Protein AF-A0A2H0Q427-F1 (afdb_monomer)

Sequence (134 aa):
MGFFSFLKGFSFFAPSYQAYLKLGYKARIYNGDFIFTREYEQCIVHIHQSVEPHNKKFSNLIDFEIDDACVIFEFNSDLQDHRKLIDTIREKFDFSYERDNFLFSMNKNMDFNDPLLESTICALHIDILNSSLK

pLDDT: mean 79.16, std 14.87, range [38.44, 94.12]

Mean predicted aligned error: 7.86 Å

Nearest PDB structures (foldseek):
  1k3s-assembly1_A  TM=2.568E-01  e=4.344E-01  Salmonella enterica
  3rpx-assembly1_A  TM=2.791E-01  e=1.687E+00  Homo sapiens
  5w25-assembly3_B  TM=3.767E-01  e=6.946E+00  Mycobacterium tuberculosis H37Rv
  1p32-assembly1_A  TM=2.637E-01  e=5.820E+00  Homo sapiens

Radius of gyration: 14.8 Å; Cα contacts (8 Å, |Δi|>4): 187; chains: 1; bounding box: 48×31×32 Å

Secondary structure (DSSP, 8-state):
--HHHHHHHHHHH-TTHHHHHHHTPEEEEETTEEEEEEE-SSEEEEEES---TT-TTTTTT--S---S-EEEEEESS-GGGGHHHHHHHHTT-SEEEEETTEEEEE-TT--TT-HHHHHHHHHHHHHHHHHHT-

Foldseek 3Di:
DPPVVVVVVVCVVAVCVVLLVVLPWDWDDDPNWTWTWDDDPFWIKIKIQDDPCPPPVCVVVDPDDDPGIKIKIQTPDFVVVVVVLLVVLPVLAPDWDDDGRMIIGHHDVDGSRDVSVSVSVVVSSVVRVVVVVD

Solvent-accessible surface area (backbone atoms only — not comparable to full-atom values): 7816 Å² total; per-residue (Å²): 145,63,70,73,64,58,57,62,57,50,57,74,79,25,76,49,51,61,58,46,45,71,77,59,35,47,80,46,75,56,98,87,30,47,35,36,39,36,80,53,96,63,33,34,43,34,41,26,44,41,80,63,78,76,41,84,86,48,41,90,69,57,90,68,91,72,90,44,25,42,38,36,38,41,42,76,54,63,53,77,84,41,44,73,59,52,53,60,51,48,78,74,34,80,41,71,47,79,49,87,41,32,37,42,34,32,48,90,88,32,46,71,69,36,67,64,53,54,54,50,52,57,53,46,52,52,52,54,58,59,62,74,78,112

Structure (mmCIF, N/CA/C/O backbone):
data_AF-A0A2H0Q427-F1
#
_entry.id   AF-A0A2H0Q427-F1
#
loop_
_atom_site.group_PDB
_atom_site.id
_atom_site.type_symbol
_atom_site.label_atom_id
_atom_site.label_alt_id
_atom_site.label_comp_id
_atom_site.label_asym_id
_atom_site.label_entity_id
_atom_site.label_seq_id
_atom_site.pdbx_PDB_ins_code
_atom_site.Cartn_x
_atom_site.Cartn_y
_atom_site.Cartn_z
_atom_site.occupancy
_atom_site.B_iso_or_equiv
_atom_site.auth_seq_id
_atom_site.auth_comp_id
_atom_site.auth_asym_id
_atom_site.auth_atom_id
_atom_site.pdbx_PDB_model_num
ATOM 1 N N . MET A 1 1 ? 32.323 -8.968 4.191 1.00 38.44 1 MET A N 1
ATOM 2 C CA . MET A 1 1 ? 32.240 -7.918 3.148 1.00 38.44 1 MET A CA 1
ATOM 3 C C . MET A 1 1 ? 31.070 -8.195 2.185 1.00 38.44 1 MET A C 1
ATOM 5 O O . MET A 1 1 ? 31.314 -8.465 1.022 1.00 38.44 1 MET A O 1
ATOM 9 N N . GLY A 1 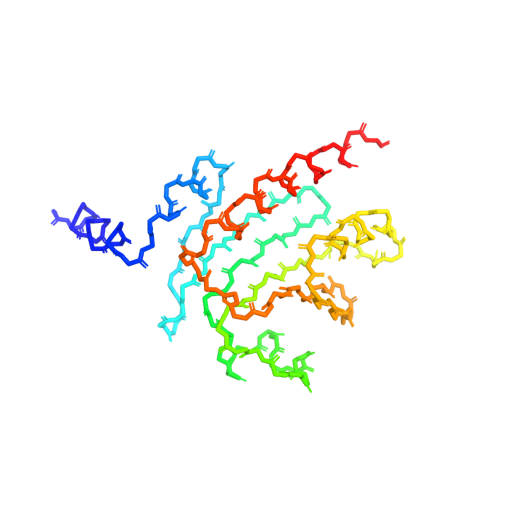2 ? 29.805 -8.183 2.640 1.00 38.50 2 GLY A N 1
ATOM 10 C CA . GLY A 1 2 ? 28.668 -8.646 1.804 1.00 38.50 2 GLY A CA 1
ATOM 11 C C . GLY A 1 2 ? 27.433 -7.738 1.761 1.00 38.50 2 GLY A C 1
ATOM 12 O O . GLY A 1 2 ? 26.745 -7.700 0.750 1.00 38.50 2 GLY A O 1
ATOM 13 N N . PHE A 1 3 ? 27.181 -6.941 2.804 1.00 42.62 3 PHE A N 1
ATOM 14 C CA . PHE A 1 3 ? 25.971 -6.108 2.884 1.00 42.62 3 PHE A CA 1
ATOM 15 C C . PHE A 1 3 ? 25.978 -4.910 1.918 1.00 42.62 3 PHE A C 1
ATOM 17 O O . PHE A 1 3 ? 24.960 -4.571 1.322 1.00 42.62 3 PHE A O 1
ATOM 24 N N . PHE A 1 4 ? 27.146 -4.301 1.699 1.00 40.50 4 PHE A N 1
ATOM 25 C CA . PHE A 1 4 ? 27.273 -3.116 0.843 1.00 40.50 4 PHE A CA 1
ATOM 26 C C . PHE A 1 4 ? 27.170 -3.411 -0.663 1.00 40.50 4 PHE A C 1
ATOM 28 O O . PHE A 1 4 ? 26.870 -2.501 -1.431 1.00 40.50 4 PHE A O 1
ATOM 35 N N . SER A 1 5 ? 27.384 -4.658 -1.100 1.00 39.31 5 SER A N 1
ATOM 36 C CA . SER A 1 5 ? 27.258 -5.021 -2.520 1.00 39.31 5 SER A CA 1
ATOM 37 C C . SER A 1 5 ? 25.806 -5.285 -2.934 1.00 39.31 5 SER A C 1
ATOM 39 O O . SER A 1 5 ? 25.447 -5.019 -4.075 1.00 39.31 5 SER A O 1
ATOM 41 N N . PHE A 1 6 ? 24.959 -5.744 -2.007 1.00 48.44 6 PHE A N 1
ATOM 42 C CA . PHE A 1 6 ? 23.536 -6.001 -2.265 1.00 48.44 6 PHE A CA 1
ATOM 43 C C . PHE A 1 6 ? 22.741 -4.690 -2.408 1.00 48.44 6 PHE A C 1
ATOM 45 O O . PHE A 1 6 ? 21.918 -4.539 -3.307 1.00 48.44 6 PHE A O 1
ATOM 52 N N . LEU A 1 7 ? 23.079 -3.687 -1.589 1.00 48.47 7 LEU A N 1
ATOM 53 C CA . LEU A 1 7 ? 22.479 -2.348 -1.636 1.00 48.47 7 LEU A CA 1
ATOM 54 C C . LEU A 1 7 ? 22.802 -1.565 -2.921 1.00 48.47 7 LEU A C 1
ATOM 56 O O . LEU A 1 7 ? 21.992 -0.746 -3.344 1.00 48.47 7 LEU A O 1
ATOM 60 N N . LYS A 1 8 ? 23.954 -1.815 -3.563 1.00 43.91 8 LYS A N 1
ATOM 61 C CA . LYS A 1 8 ? 24.332 -1.135 -4.817 1.00 43.91 8 LYS A CA 1
ATOM 62 C C . LYS A 1 8 ? 23.561 -1.630 -6.043 1.00 43.91 8 LYS A C 1
ATOM 64 O O . LYS A 1 8 ? 23.371 -0.851 -6.969 1.00 43.91 8 LYS A O 1
ATOM 69 N N . GLY A 1 9 ? 23.112 -2.887 -6.055 1.00 43.66 9 GLY A N 1
ATOM 70 C CA . GLY A 1 9 ? 22.227 -3.394 -7.112 1.00 43.66 9 GLY A CA 1
ATOM 71 C C . GLY A 1 9 ? 20.805 -2.848 -6.973 1.00 43.66 9 GLY A C 1
ATOM 72 O O . GLY A 1 9 ? 20.173 -2.488 -7.955 1.00 43.66 9 GLY A O 1
ATOM 73 N N . PHE A 1 10 ? 20.342 -2.694 -5.735 1.00 50.28 10 PHE A N 1
ATOM 74 C CA . PHE A 1 10 ? 18.992 -2.254 -5.386 1.00 50.28 10 PHE A CA 1
ATOM 75 C C . PHE A 1 10 ? 18.613 -0.853 -5.871 1.00 50.28 10 PHE A C 1
ATOM 77 O O . PHE A 1 10 ? 17.515 -0.648 -6.378 1.00 50.28 10 PHE A O 1
ATOM 84 N N . SER A 1 11 ? 19.522 0.118 -5.749 1.00 48.59 11 SER A N 1
ATOM 85 C CA . SER A 1 11 ? 19.258 1.495 -6.185 1.00 48.59 11 SER A CA 1
ATOM 86 C C . SER A 1 11 ? 19.135 1.644 -7.703 1.00 48.59 11 SER A C 1
ATOM 88 O O . SER A 1 11 ? 18.689 2.686 -8.166 1.00 48.59 11 SER A O 1
ATOM 90 N N . PHE A 1 12 ? 19.563 0.640 -8.477 1.00 48.56 12 PHE A N 1
ATOM 91 C CA . PHE A 1 12 ? 19.475 0.666 -9.936 1.00 48.56 12 PHE A CA 1
ATOM 92 C C . PHE A 1 12 ? 18.100 0.211 -10.449 1.00 48.56 12 PHE A C 1
ATOM 94 O O . PHE A 1 12 ? 17.682 0.646 -11.515 1.00 48.56 12 PHE A O 1
ATOM 101 N N . PHE A 1 13 ? 17.388 -0.624 -9.684 1.00 52.12 13 PHE A N 1
ATOM 102 C CA . PHE A 1 13 ? 16.083 -1.181 -10.068 1.00 52.12 13 PHE A CA 1
ATOM 103 C C . PHE A 1 13 ? 14.881 -0.427 -9.483 1.00 52.12 13 PHE A C 1
ATOM 105 O O . PHE A 1 13 ? 13.760 -0.696 -9.892 1.00 52.12 13 PHE A O 1
ATOM 112 N N . ALA A 1 14 ? 15.109 0.499 -8.546 1.00 58.06 14 ALA A N 1
ATOM 113 C CA . ALA A 1 14 ? 14.063 1.312 -7.930 1.00 58.06 14 ALA A CA 1
ATOM 114 C C . ALA A 1 14 ? 14.588 2.722 -7.585 1.00 58.06 14 ALA A C 1
ATOM 116 O O . ALA A 1 14 ? 15.025 2.941 -6.453 1.00 58.06 14 ALA A O 1
ATOM 117 N N . PRO A 1 15 ? 14.588 3.701 -8.512 1.00 58.47 15 PRO A N 1
ATOM 118 C CA . PRO A 1 15 ? 14.960 5.096 -8.237 1.00 58.47 15 PRO A CA 1
ATOM 119 C C . PRO A 1 15 ? 14.259 5.695 -7.004 1.00 58.47 15 PRO A C 1
ATOM 121 O O . PRO A 1 15 ? 14.903 6.386 -6.211 1.00 58.47 15 PRO A O 1
ATOM 124 N N . SER A 1 16 ? 12.994 5.342 -6.766 1.00 67.25 16 SER A N 1
ATOM 125 C CA . SER A 1 16 ? 12.208 5.794 -5.605 1.00 67.25 16 SER A CA 1
ATOM 126 C C . SER A 1 16 ? 12.546 5.076 -4.287 1.00 67.25 16 SER A C 1
ATOM 128 O O . SER A 1 16 ? 12.057 5.453 -3.221 1.00 67.25 16 SER A O 1
ATOM 130 N N . TYR A 1 17 ? 13.445 4.081 -4.299 1.00 71.12 17 TYR A N 1
ATOM 131 C CA . TYR A 1 17 ? 13.877 3.325 -3.113 1.00 71.12 17 TYR A CA 1
ATOM 132 C C . TYR A 1 17 ? 14.320 4.230 -1.958 1.00 71.12 17 TYR A C 1
ATOM 134 O O . TYR A 1 17 ? 13.930 4.024 -0.806 1.00 71.12 17 TYR A O 1
ATOM 142 N N . GLN A 1 18 ? 15.125 5.257 -2.252 1.00 75.00 18 GLN A N 1
ATOM 143 C CA . GLN A 1 18 ? 15.622 6.160 -1.213 1.00 75.00 18 GLN A CA 1
ATOM 144 C C . GLN A 1 18 ? 14.517 7.020 -0.599 1.00 75.00 18 GLN A C 1
ATOM 146 O O . GLN A 1 18 ? 14.607 7.344 0.586 1.00 75.00 18 GLN A O 1
ATOM 151 N N . ALA A 1 19 ? 13.492 7.389 -1.368 1.00 80.81 19 ALA A N 1
ATOM 152 C CA . ALA A 1 19 ? 12.370 8.165 -0.858 1.00 80.81 19 ALA A CA 1
ATOM 153 C C . ALA A 1 19 ? 11.585 7.354 0.179 1.00 80.81 19 ALA A C 1
ATOM 155 O O . ALA A 1 19 ? 11.414 7.807 1.311 1.00 80.81 19 ALA A O 1
ATOM 156 N N . TYR A 1 20 ? 11.236 6.103 -0.136 1.00 84.31 20 TYR A N 1
ATOM 157 C CA . TYR A 1 20 ? 10.536 5.220 0.802 1.00 84.31 20 TYR A CA 1
ATOM 158 C C . TYR A 1 20 ? 11.347 4.951 2.078 1.00 84.31 20 TYR A C 1
ATOM 160 O O . TYR A 1 20 ? 10.803 5.010 3.185 1.00 84.31 20 TYR A O 1
ATOM 168 N N . LEU A 1 21 ? 12.663 4.739 1.960 1.00 83.12 21 LEU A N 1
ATOM 169 C CA . LEU A 1 21 ? 13.530 4.593 3.135 1.00 83.12 21 LEU A CA 1
ATOM 170 C C . LEU A 1 21 ? 13.567 5.853 4.010 1.00 83.12 21 LEU A C 1
ATOM 172 O O . LEU A 1 21 ? 13.534 5.731 5.232 1.00 83.12 21 LEU A O 1
ATOM 176 N N . LYS A 1 22 ? 13.624 7.054 3.413 1.00 85.56 22 LYS A N 1
ATOM 177 C CA . LYS A 1 22 ? 13.595 8.329 4.156 1.00 85.56 22 LYS A CA 1
ATOM 178 C C . LYS A 1 22 ? 12.292 8.521 4.916 1.00 85.56 22 LYS A C 1
ATOM 180 O O . LYS A 1 22 ? 12.308 9.073 6.010 1.00 85.56 22 LYS A O 1
ATOM 185 N N . LEU A 1 23 ? 11.180 8.058 4.346 1.00 85.06 23 LEU A N 1
ATOM 186 C CA . LEU A 1 23 ? 9.908 8.055 5.050 1.00 85.06 23 LEU A CA 1
ATOM 187 C C . LEU A 1 23 ? 9.982 7.100 6.250 1.00 85.06 23 LEU A C 1
ATOM 189 O O . LEU A 1 23 ? 9.507 7.450 7.322 1.00 85.06 23 LEU A O 1
ATOM 193 N N . GLY A 1 24 ? 10.643 5.950 6.118 1.00 88.38 24 GLY A N 1
ATOM 194 C CA . GLY A 1 24 ? 10.802 4.955 7.185 1.00 88.38 24 GLY A CA 1
ATOM 195 C C . GLY A 1 24 ? 10.258 3.577 6.812 1.00 88.38 24 GLY A C 1
ATOM 196 O O . GLY A 1 24 ? 10.019 2.748 7.689 1.00 88.38 24 GLY A O 1
ATOM 197 N N . TYR A 1 25 ? 10.030 3.329 5.520 1.00 89.25 25 TYR A N 1
ATOM 198 C CA . TYR A 1 25 ? 9.667 2.006 5.031 1.00 89.25 25 TYR A CA 1
ATOM 199 C C . TYR A 1 25 ? 10.852 1.048 5.141 1.00 89.25 25 TYR A C 1
ATOM 201 O O . TYR A 1 25 ? 12.009 1.414 4.934 1.00 89.25 25 TYR A O 1
ATOM 209 N N . LYS A 1 26 ? 10.544 -0.214 5.423 1.00 89.75 26 LYS A N 1
ATOM 210 C CA . LYS A 1 26 ? 11.483 -1.330 5.375 1.00 89.75 26 LYS A CA 1
ATOM 211 C C . LYS A 1 26 ? 11.300 -2.054 4.050 1.00 89.75 26 LYS A C 1
ATOM 213 O O . LYS A 1 26 ? 10.190 -2.472 3.730 1.00 89.75 26 LYS A O 1
ATOM 218 N N . ALA A 1 27 ? 12.381 -2.208 3.299 1.00 86.81 27 ALA A N 1
ATOM 219 C CA . ALA A 1 27 ? 12.378 -2.957 2.050 1.00 86.81 27 ALA A CA 1
ATOM 220 C C . ALA A 1 27 ? 12.696 -4.437 2.300 1.00 86.81 27 ALA A C 1
ATOM 222 O O . ALA A 1 27 ? 13.593 -4.763 3.083 1.00 86.81 27 ALA A O 1
ATOM 223 N N . ARG A 1 28 ? 11.989 -5.334 1.613 1.00 84.31 28 ARG A N 1
ATOM 224 C CA . ARG A 1 28 ? 12.258 -6.776 1.598 1.00 84.31 28 ARG A CA 1
ATOM 225 C C . ARG A 1 28 ? 12.003 -7.346 0.205 1.00 84.31 28 ARG A C 1
ATOM 227 O O . ARG A 1 28 ? 11.162 -6.837 -0.526 1.00 84.31 28 ARG A O 1
ATOM 234 N N . ILE A 1 29 ? 12.709 -8.422 -0.128 1.00 80.19 29 ILE A N 1
ATOM 235 C CA . ILE A 1 29 ? 12.393 -9.262 -1.288 1.00 80.19 29 ILE A CA 1
ATOM 236 C C . ILE A 1 29 ? 11.754 -10.541 -0.769 1.00 80.19 29 ILE A C 1
ATOM 238 O O . ILE A 1 29 ? 12.269 -11.149 0.174 1.00 80.19 29 ILE A O 1
ATOM 242 N N . TYR A 1 30 ? 10.653 -10.953 -1.382 1.00 73.75 30 TYR A N 1
ATOM 243 C CA . TYR A 1 30 ? 9.991 -12.214 -1.082 1.00 73.75 30 TYR A CA 1
ATOM 244 C C . TYR A 1 30 ? 9.545 -12.870 -2.386 1.00 73.75 30 TYR A C 1
ATOM 246 O O . TYR A 1 30 ? 8.791 -12.270 -3.133 1.00 73.75 30 TYR A O 1
ATOM 254 N N . ASN A 1 31 ? 10.032 -14.082 -2.670 1.00 71.69 31 ASN A N 1
ATOM 255 C CA . ASN A 1 31 ? 9.746 -14.819 -3.912 1.00 71.69 31 ASN A CA 1
ATOM 256 C C . ASN A 1 31 ? 10.016 -14.040 -5.216 1.00 71.69 31 ASN A C 1
ATOM 258 O O . ASN A 1 31 ? 9.378 -14.291 -6.223 1.00 71.69 31 ASN A O 1
ATOM 262 N N . GLY A 1 32 ? 10.981 -13.117 -5.217 1.00 69.75 32 GLY A N 1
ATOM 263 C CA . GLY A 1 32 ? 11.272 -12.279 -6.387 1.00 69.75 32 GLY A CA 1
ATOM 264 C C . GLY A 1 32 ? 10.463 -10.982 -6.436 1.00 69.75 32 GLY A C 1
ATOM 265 O O . GLY A 1 32 ? 10.915 -10.042 -7.081 1.00 69.75 32 GLY A O 1
ATOM 266 N N . ASP A 1 33 ? 9.378 -10.876 -5.663 1.00 73.38 33 ASP A N 1
ATOM 267 C CA . ASP A 1 33 ? 8.632 -9.631 -5.502 1.00 73.38 33 ASP A CA 1
ATOM 268 C C . ASP A 1 33 ? 9.365 -8.673 -4.571 1.00 73.38 33 ASP A C 1
ATOM 270 O O . ASP A 1 33 ? 9.876 -9.044 -3.499 1.00 73.38 33 ASP A O 1
ATOM 274 N N . PHE A 1 34 ? 9.359 -7.404 -4.965 1.00 78.50 34 PHE A N 1
ATOM 275 C CA . PHE A 1 34 ? 9.884 -6.328 -4.157 1.00 78.50 34 PHE A CA 1
ATOM 276 C C . PHE A 1 34 ? 8.782 -5.667 -3.331 1.00 78.50 34 PHE A C 1
ATOM 278 O O . PHE A 1 34 ? 7.743 -5.266 -3.856 1.00 78.50 34 PHE A O 1
ATOM 285 N N . ILE A 1 35 ? 9.001 -5.593 -2.014 1.00 86.12 35 ILE A N 1
ATOM 286 C CA . ILE A 1 35 ? 7.987 -5.157 -1.057 1.00 86.12 35 ILE A CA 1
ATOM 287 C C . ILE A 1 35 ? 8.570 -4.096 -0.133 1.00 86.12 35 ILE A C 1
ATOM 289 O O . ILE A 1 35 ? 9.572 -4.328 0.549 1.00 86.12 35 ILE A O 1
ATOM 293 N N . PHE A 1 36 ? 7.878 -2.968 -0.018 1.00 88.88 36 PHE A N 1
ATOM 294 C CA . PHE A 1 36 ? 8.114 -1.999 1.048 1.00 88.88 36 PHE A CA 1
ATOM 295 C C . PHE A 1 36 ? 7.018 -2.113 2.073 1.00 88.88 36 PHE A C 1
ATOM 297 O O . PHE A 1 36 ? 5.853 -2.284 1.738 1.00 88.88 36 PHE A O 1
ATOM 304 N N . THR A 1 37 ? 7.384 -2.043 3.342 1.00 91.81 37 THR A N 1
ATOM 305 C CA . THR A 1 37 ? 6.415 -2.114 4.425 1.00 91.81 37 THR A CA 1
ATOM 306 C C . THR A 1 37 ? 6.700 -1.051 5.456 1.00 91.81 37 THR A C 1
ATOM 308 O O . THR A 1 37 ? 7.847 -0.866 5.871 1.00 91.81 37 THR A O 1
ATOM 311 N N . ARG A 1 38 ? 5.645 -0.375 5.892 1.00 93.25 38 ARG A N 1
ATOM 312 C CA . ARG A 1 38 ? 5.699 0.535 7.020 1.00 93.25 38 ARG A CA 1
ATOM 313 C C . ARG A 1 38 ? 4.487 0.359 7.903 1.00 93.25 38 ARG A C 1
ATOM 315 O O . ARG A 1 38 ? 3.367 0.281 7.424 1.00 93.25 38 ARG A O 1
ATOM 322 N N . GLU A 1 39 ? 4.748 0.346 9.194 1.00 92.75 39 GLU A N 1
ATOM 323 C CA . GLU A 1 39 ? 3.732 0.273 10.225 1.00 92.75 39 GLU A CA 1
ATOM 324 C C . GLU A 1 39 ? 3.433 1.676 10.755 1.00 92.75 39 GLU A C 1
ATOM 326 O O . GLU A 1 39 ? 4.345 2.472 11.011 1.00 92.75 39 GLU A O 1
ATOM 331 N N . TYR A 1 40 ? 2.145 1.960 10.874 1.00 90.50 40 TYR A N 1
ATOM 332 C CA . TYR A 1 40 ? 1.556 3.116 11.528 1.00 90.50 40 TYR A CA 1
ATOM 333 C C . TYR A 1 40 ? 0.624 2.616 12.635 1.00 90.50 40 TYR A C 1
ATOM 335 O O . TYR A 1 40 ? 0.259 1.443 12.669 1.00 90.50 40 TYR A O 1
ATOM 343 N N . GLU A 1 41 ? 0.214 3.510 13.531 1.00 88.50 41 GLU A N 1
ATOM 344 C CA . GLU A 1 41 ? -0.625 3.151 14.680 1.00 88.50 41 GLU A CA 1
ATOM 345 C C . GLU A 1 41 ? -1.973 2.530 14.277 1.00 88.50 41 GLU A C 1
ATOM 347 O O . GLU A 1 41 ? -2.432 1.585 14.911 1.00 88.50 41 GLU A O 1
ATOM 352 N N . GLN A 1 42 ? -2.577 3.009 13.189 1.00 87.19 42 GLN A N 1
ATOM 353 C CA . GLN A 1 42 ? -3.869 2.534 12.686 1.00 87.19 42 GLN A CA 1
ATOM 354 C C . GLN A 1 42 ? -3.777 1.510 11.547 1.00 87.19 42 GLN A C 1
ATOM 356 O O . GLN A 1 42 ? -4.761 0.826 11.265 1.00 87.19 42 GLN A O 1
ATOM 361 N N . CYS A 1 43 ? -2.639 1.415 10.855 1.00 92.69 43 CYS A N 1
ATOM 362 C CA . CYS A 1 43 ? -2.518 0.538 9.693 1.00 92.69 43 CYS A CA 1
ATOM 363 C C . CYS A 1 43 ? -1.071 0.193 9.336 1.00 92.69 43 CYS A C 1
ATOM 365 O O . CYS A 1 43 ? -0.134 0.938 9.619 1.00 92.69 43 CYS A O 1
ATOM 367 N N . ILE A 1 44 ? -0.899 -0.886 8.586 1.00 93.56 44 ILE A N 1
ATOM 368 C CA . ILE A 1 44 ? 0.345 -1.261 7.929 1.00 93.56 44 ILE A CA 1
ATOM 369 C C . ILE A 1 44 ? 0.185 -1.006 6.431 1.00 93.56 44 ILE A C 1
ATOM 371 O O . ILE A 1 44 ? -0.770 -1.456 5.807 1.00 93.56 44 ILE A O 1
ATOM 375 N N . VAL A 1 45 ? 1.128 -0.276 5.843 1.00 93.56 45 VAL A N 1
ATOM 376 C CA . VAL A 1 45 ? 1.168 -0.006 4.405 1.00 93.56 45 VAL A CA 1
ATOM 377 C C . VAL A 1 45 ? 2.194 -0.920 3.762 1.00 93.56 45 VAL A C 1
ATOM 379 O O . VAL A 1 45 ? 3.372 -0.897 4.134 1.00 93.56 45 VAL A O 1
ATOM 382 N N . HIS A 1 46 ? 1.758 -1.688 2.772 1.00 91.12 46 HIS A N 1
ATOM 383 C CA . HIS A 1 46 ? 2.602 -2.508 1.919 1.00 91.12 46 HIS A CA 1
ATOM 384 C C . HIS A 1 46 ? 2.575 -1.972 0.490 1.00 91.12 46 HIS A C 1
ATOM 386 O O . HIS A 1 46 ? 1.508 -1.780 -0.077 1.00 91.12 46 HIS A O 1
ATOM 392 N N . ILE A 1 47 ? 3.739 -1.771 -0.117 1.00 89.44 47 ILE A N 1
ATOM 393 C CA . ILE A 1 47 ? 3.855 -1.438 -1.541 1.00 89.44 47 ILE A CA 1
ATOM 394 C C . ILE A 1 47 ? 4.473 -2.652 -2.216 1.00 89.44 47 ILE A C 1
ATOM 396 O O . ILE A 1 47 ? 5.610 -3.008 -1.903 1.00 89.44 47 ILE A O 1
ATOM 400 N N . HIS A 1 48 ? 3.707 -3.298 -3.083 1.00 86.69 48 HIS A N 1
ATOM 401 C CA . HIS A 1 48 ? 4.081 -4.499 -3.813 1.00 86.69 48 HIS A CA 1
ATOM 402 C C . HIS A 1 48 ? 4.366 -4.144 -5.272 1.00 86.69 48 HIS A C 1
ATOM 404 O O . HIS A 1 48 ? 3.506 -3.568 -5.931 1.00 86.69 48 HIS A O 1
ATOM 410 N N . GLN A 1 49 ? 5.559 -4.488 -5.770 1.00 76.94 49 GLN A N 1
ATOM 411 C CA . GLN A 1 49 ? 5.895 -4.365 -7.198 1.00 76.94 49 GLN A CA 1
ATOM 412 C C . GLN A 1 49 ? 5.137 -5.364 -8.073 1.00 76.94 49 GLN A C 1
ATOM 414 O O . GLN A 1 49 ? 4.983 -5.124 -9.255 1.00 76.94 49 GLN A O 1
ATOM 419 N N . SER A 1 50 ? 4.738 -6.484 -7.488 1.00 70.56 50 SER A N 1
ATOM 420 C CA . SER A 1 50 ? 3.843 -7.483 -8.046 1.00 70.56 50 SER A CA 1
ATOM 421 C C . SER A 1 50 ? 3.211 -8.183 -6.847 1.00 70.56 50 SER A C 1
ATOM 423 O O . SER A 1 50 ? 3.794 -8.247 -5.751 1.00 70.56 50 SER A O 1
ATOM 425 N N . VAL A 1 51 ? 1.979 -8.639 -7.016 1.00 63.66 51 VAL A N 1
ATOM 426 C CA . VAL A 1 51 ? 1.379 -9.586 -6.086 1.00 63.66 51 VAL A CA 1
ATOM 427 C C . VAL A 1 51 ? 1.170 -10.852 -6.884 1.00 63.66 51 VAL A C 1
ATOM 429 O O . VAL A 1 51 ? 0.107 -11.045 -7.468 1.00 63.66 51 VAL A O 1
ATOM 432 N N . GLU A 1 52 ? 2.192 -11.711 -6.941 1.00 57.38 52 GLU A N 1
ATOM 433 C CA . GLU A 1 52 ? 1.992 -13.011 -7.571 1.00 57.38 52 GLU A CA 1
ATOM 434 C C . GLU A 1 52 ? 0.765 -13.701 -6.937 1.00 57.38 52 GLU A C 1
ATOM 436 O O . GLU A 1 52 ? 0.569 -13.628 -5.712 1.00 57.38 52 GLU A O 1
ATOM 441 N N . PRO A 1 53 ? -0.031 -14.452 -7.723 1.00 54.00 53 PRO A N 1
ATOM 442 C CA . PRO A 1 53 ? -1.226 -15.155 -7.241 1.00 54.00 53 PRO A CA 1
ATOM 443 C C . PRO A 1 53 ? -0.930 -16.169 -6.118 1.00 54.00 53 PRO A C 1
ATOM 445 O O . PRO A 1 53 ? -1.837 -16.727 -5.505 1.00 54.00 53 PRO A O 1
ATOM 448 N N . HIS A 1 54 ? 0.347 -16.413 -5.815 1.00 54.03 54 HIS A N 1
ATOM 449 C CA . HIS A 1 54 ? 0.829 -17.326 -4.786 1.00 54.03 54 HIS A CA 1
ATOM 450 C C . HIS A 1 54 ? 1.135 -16.667 -3.433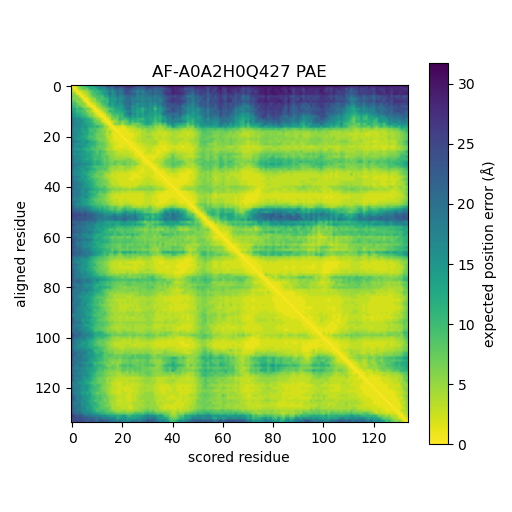 1.00 54.03 54 HIS A C 1
ATOM 452 O O . HIS A 1 54 ? 1.615 -17.350 -2.520 1.00 54.03 54 HIS A O 1
ATOM 458 N N . ASN A 1 55 ? 0.848 -15.373 -3.242 1.00 65.94 55 ASN A N 1
ATOM 459 C CA . ASN A 1 55 ? 0.939 -14.774 -1.913 1.00 65.94 55 ASN A CA 1
ATOM 460 C C . ASN A 1 55 ? -0.088 -15.429 -0.971 1.00 65.94 55 ASN A C 1
ATOM 462 O O . ASN A 1 55 ? -1.281 -15.135 -1.014 1.00 65.94 55 ASN A O 1
ATOM 466 N N . LYS A 1 56 ? 0.371 -16.320 -0.083 1.00 64.56 56 LYS A N 1
ATOM 467 C CA . LYS A 1 56 ? -0.496 -17.091 0.828 1.00 64.56 56 LYS A CA 1
ATOM 468 C C . LYS A 1 56 ? -1.407 -16.230 1.708 1.00 64.56 56 LYS A C 1
ATOM 470 O O . LYS A 1 56 ? -2.421 -16.739 2.168 1.00 64.56 56 LYS A O 1
ATOM 475 N N . LYS A 1 57 ? -1.047 -14.965 1.960 1.00 73.94 57 LYS A N 1
ATOM 476 C CA . LYS A 1 57 ? -1.856 -14.044 2.769 1.00 73.94 57 LYS A CA 1
ATOM 477 C C . LYS A 1 57 ? -2.977 -13.394 1.953 1.00 73.94 57 LYS A C 1
ATOM 479 O O . LYS A 1 57 ? -4.082 -13.271 2.461 1.00 73.94 57 LYS A O 1
ATOM 484 N N . PHE A 1 58 ? -2.700 -13.000 0.709 1.00 78.19 58 PHE A N 1
ATOM 485 C CA . PHE A 1 58 ? -3.624 -12.188 -0.099 1.00 78.19 58 PHE A CA 1
ATOM 486 C C . PHE A 1 58 ? -4.315 -12.950 -1.235 1.00 78.19 58 PHE A C 1
ATOM 488 O O . PHE A 1 58 ? -5.305 -12.468 -1.766 1.00 78.19 58 PHE A O 1
ATOM 495 N N . SER A 1 59 ? -3.840 -14.146 -1.585 1.00 73.44 59 SER A N 1
ATOM 496 C CA . SER A 1 59 ? -4.373 -14.969 -2.687 1.00 73.44 59 SER A CA 1
ATOM 497 C C . SER A 1 59 ? -5.877 -15.232 -2.600 1.00 73.44 59 SER A C 1
ATOM 499 O O . SER A 1 59 ? -6.547 -15.239 -3.621 1.00 73.44 59 SER A O 1
ATOM 501 N N . ASN A 1 60 ? -6.427 -15.392 -1.393 1.00 80.56 60 ASN A N 1
ATOM 502 C CA . ASN A 1 60 ? -7.870 -15.583 -1.201 1.00 80.56 60 ASN A CA 1
ATOM 503 C C . ASN A 1 60 ? -8.676 -14.269 -1.221 1.00 80.56 60 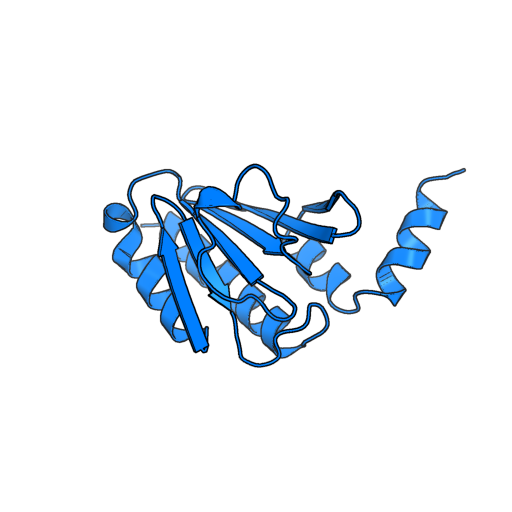ASN A C 1
ATOM 505 O O . ASN A 1 60 ? -9.901 -14.317 -1.218 1.00 80.56 60 ASN A O 1
ATOM 509 N N . LEU A 1 61 ? -8.004 -13.114 -1.178 1.00 82.19 61 LEU A N 1
ATOM 510 C CA . LEU A 1 61 ? -8.619 -11.782 -1.130 1.00 82.19 61 LEU A CA 1
ATOM 511 C C . LEU A 1 61 ? -8.604 -11.083 -2.495 1.00 82.19 61 LEU A C 1
ATOM 513 O O . LEU A 1 61 ? -9.387 -10.162 -2.717 1.00 82.19 61 LEU A O 1
ATOM 517 N N . ILE A 1 62 ? -7.710 -11.503 -3.391 1.00 81.00 62 ILE A N 1
ATOM 518 C CA . ILE A 1 62 ? -7.511 -10.904 -4.709 1.00 81.00 62 ILE A CA 1
ATOM 519 C C . ILE A 1 62 ? -8.277 -11.734 -5.739 1.00 81.00 62 ILE A C 1
ATOM 521 O O . ILE A 1 62 ? -7.797 -12.752 -6.231 1.00 81.00 62 ILE A O 1
ATOM 525 N N . ASP A 1 63 ? -9.490 -11.286 -6.050 1.00 79.62 63 ASP A N 1
ATOM 526 C CA . ASP A 1 63 ? -10.346 -11.795 -7.128 1.00 7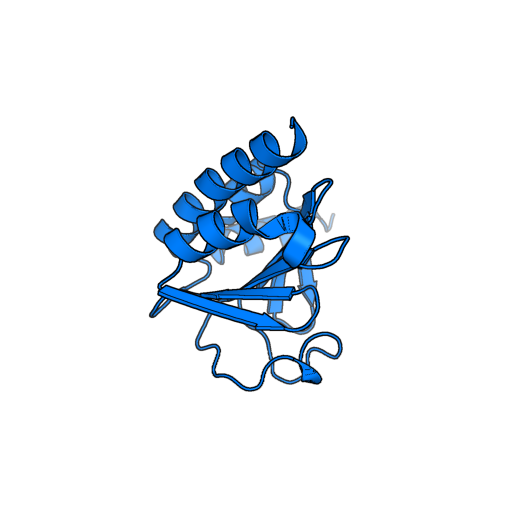9.62 63 ASP A CA 1
ATOM 527 C C . ASP A 1 63 ? -10.377 -10.852 -8.349 1.00 79.62 63 ASP A C 1
ATOM 529 O O . ASP A 1 63 ? -11.236 -10.973 -9.222 1.00 79.62 63 ASP A O 1
ATOM 533 N N . PHE A 1 64 ? -9.433 -9.911 -8.407 1.00 80.25 64 PHE A N 1
ATOM 534 C CA . PHE A 1 64 ? -9.295 -8.873 -9.427 1.00 80.25 64 PHE A CA 1
ATOM 535 C C . PHE A 1 64 ? -7.880 -8.863 -10.018 1.00 80.25 64 PHE A C 1
ATOM 537 O O . PHE A 1 64 ? -6.944 -9.426 -9.451 1.00 80.25 64 PHE A O 1
ATOM 544 N N . GLU A 1 65 ? -7.734 -8.218 -11.172 1.00 74.44 65 GLU A N 1
ATOM 545 C CA . GLU A 1 65 ? -6.456 -8.097 -11.872 1.00 74.44 65 GLU A CA 1
ATOM 546 C C . GLU A 1 65 ? -5.574 -7.020 -11.220 1.00 74.44 65 GLU A C 1
ATOM 548 O O . GLU A 1 65 ? -6.051 -5.942 -10.858 1.00 74.44 65 GLU A O 1
ATOM 553 N N . ILE A 1 66 ? -4.293 -7.343 -11.039 1.00 77.44 66 ILE A N 1
ATOM 554 C CA 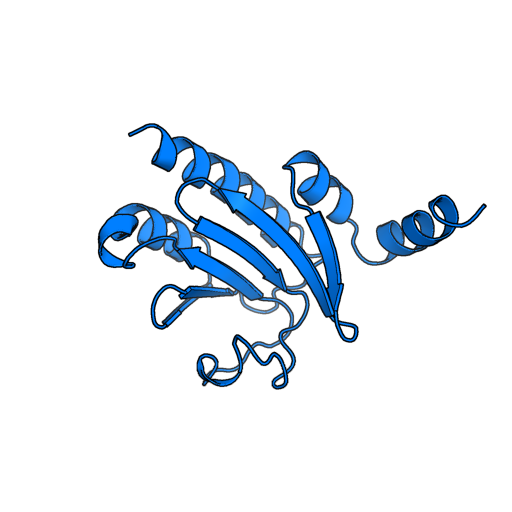. ILE A 1 66 ? -3.235 -6.425 -10.614 1.00 77.44 66 ILE A CA 1
ATOM 555 C C . ILE A 1 66 ? -2.176 -6.504 -11.710 1.00 77.44 66 ILE A C 1
ATOM 557 O O . ILE A 1 66 ? -1.543 -7.548 -11.845 1.00 77.44 66 ILE A O 1
ATOM 561 N N . ASP A 1 67 ? -2.028 -5.435 -12.492 1.00 71.81 67 ASP A N 1
ATOM 562 C CA . ASP A 1 67 ? -1.152 -5.431 -13.671 1.00 71.81 67 ASP A CA 1
ATOM 563 C C . ASP A 1 67 ? 0.328 -5.466 -13.272 1.00 71.81 67 ASP A C 1
ATOM 565 O O . ASP A 1 67 ? 1.025 -6.454 -13.491 1.00 71.81 67 ASP A O 1
ATOM 569 N N . ASP A 1 68 ? 0.786 -4.380 -12.649 1.00 76.75 68 ASP A N 1
ATOM 570 C CA . ASP A 1 68 ? 2.183 -4.173 -12.286 1.00 76.75 68 ASP A CA 1
ATOM 571 C C . ASP A 1 68 ? 2.280 -4.047 -10.759 1.00 76.75 68 ASP A C 1
ATOM 573 O O . ASP A 1 68 ? 2.450 -5.049 -10.072 1.00 76.75 68 ASP A O 1
ATOM 577 N N . ALA A 1 69 ? 2.068 -2.862 -10.180 1.00 83.62 69 ALA A N 1
ATOM 578 C CA . ALA A 1 69 ? 2.185 -2.653 -8.735 1.00 83.62 69 ALA A CA 1
ATOM 579 C C . ALA A 1 69 ? 0.835 -2.490 -8.002 1.00 83.62 69 ALA A C 1
ATOM 581 O O . ALA A 1 69 ? -0.177 -2.065 -8.559 1.00 83.62 69 ALA A O 1
ATOM 582 N N . CYS A 1 70 ? 0.839 -2.744 -6.688 1.00 88.56 70 CYS A N 1
ATOM 583 C CA . CYS A 1 70 ? -0.305 -2.524 -5.798 1.00 88.56 70 CYS A CA 1
ATOM 584 C C . CYS A 1 70 ? 0.134 -1.952 -4.441 1.00 88.56 70 CYS A C 1
ATOM 586 O O . CYS A 1 70 ? 1.149 -2.366 -3.872 1.00 88.56 70 CYS A O 1
ATOM 588 N N . VAL A 1 71 ? -0.649 -1.017 -3.896 1.00 91.50 71 VAL A N 1
ATOM 589 C CA . VAL A 1 71 ? -0.512 -0.540 -2.515 1.00 91.50 71 VAL A CA 1
ATOM 590 C C . VAL A 1 71 ? -1.599 -1.180 -1.665 1.00 91.50 71 VAL A C 1
ATOM 592 O O . VAL A 1 71 ? -2.782 -1.037 -1.949 1.00 91.50 71 VAL A O 1
ATOM 595 N N . ILE A 1 72 ? -1.204 -1.875 -0.608 1.00 92.50 72 ILE A N 1
ATOM 596 C CA . ILE A 1 72 ? -2.103 -2.587 0.295 1.00 92.50 72 ILE A CA 1
ATOM 597 C C . ILE A 1 72 ? -2.047 -1.909 1.659 1.00 92.50 72 ILE A C 1
ATOM 599 O O . ILE A 1 72 ? -0.974 -1.787 2.251 1.00 92.50 72 ILE A O 1
ATOM 603 N N . PHE A 1 73 ? -3.200 -1.503 2.175 1.00 93.94 73 PHE A N 1
ATOM 604 C CA . PHE A 1 73 ? -3.357 -0.984 3.529 1.00 93.94 73 PHE A CA 1
ATOM 605 C C . PHE A 1 73 ? -4.031 -2.057 4.378 1.00 93.94 73 PHE A C 1
ATOM 607 O O . PHE A 1 73 ? -5.163 -2.436 4.099 1.00 93.94 73 PHE A O 1
ATOM 614 N N . GLU A 1 74 ? -3.333 -2.559 5.388 1.00 94.12 74 GLU A N 1
ATOM 615 C CA . GLU A 1 74 ? -3.850 -3.483 6.397 1.00 94.12 74 GLU A CA 1
ATOM 616 C C . GLU A 1 74 ? -4.216 -2.681 7.644 1.00 94.12 74 GLU A C 1
ATOM 618 O O . GLU A 1 74 ? -3.339 -2.116 8.290 1.00 94.12 74 GLU A O 1
ATOM 623 N N . PHE A 1 75 ? -5.500 -2.587 7.971 1.00 92.56 75 PHE A N 1
ATOM 624 C CA . PHE A 1 75 ? -5.978 -1.820 9.119 1.00 92.56 75 PHE A CA 1
ATOM 625 C C . PHE A 1 75 ? -5.983 -2.667 10.394 1.00 92.56 75 PHE A C 1
ATOM 627 O O . PHE A 1 75 ? -6.272 -3.865 10.370 1.00 92.56 75 PHE A O 1
ATOM 634 N N . ASN A 1 76 ? -5.657 -2.028 11.520 1.00 88.75 76 ASN A N 1
ATOM 635 C CA . ASN A 1 76 ? -5.542 -2.701 12.817 1.00 88.75 76 ASN A CA 1
ATOM 636 C C . ASN A 1 76 ? -6.912 -3.005 13.457 1.00 88.75 76 ASN A C 1
ATOM 638 O O . ASN A 1 76 ? -6.994 -3.860 14.340 1.00 88.75 76 ASN A O 1
ATOM 642 N N . SER A 1 77 ? -7.978 -2.335 13.010 1.00 87.56 77 SER A N 1
ATOM 643 C CA . SER A 1 77 ? -9.371 -2.618 13.372 1.00 87.56 77 SER A CA 1
ATOM 644 C C . SER A 1 77 ? -10.277 -2.657 12.133 1.00 87.56 77 SER A C 1
ATOM 646 O O . SER A 1 77 ? -9.790 -2.714 11.001 1.00 87.56 77 SER A O 1
ATOM 648 N N . ASP A 1 78 ? -11.595 -2.701 12.347 1.00 84.62 78 ASP A N 1
ATOM 649 C CA . ASP A 1 78 ? -12.586 -2.729 11.269 1.00 84.62 78 ASP A CA 1
ATOM 650 C C . ASP A 1 78 ? -12.444 -1.479 10.380 1.00 84.62 78 ASP A C 1
ATOM 652 O O . ASP A 1 78 ? -12.225 -0.362 10.859 1.00 84.62 78 ASP A O 1
ATOM 656 N N . LEU A 1 79 ? -12.610 -1.649 9.066 1.00 83.69 79 LEU A N 1
ATOM 657 C CA . LEU A 1 79 ? -12.576 -0.557 8.092 1.00 83.69 79 LEU A CA 1
ATOM 658 C C . LEU A 1 79 ? -13.554 0.574 8.439 1.00 83.69 79 LEU A C 1
ATOM 660 O O . LEU A 1 79 ? -13.307 1.728 8.078 1.00 83.69 79 LEU A O 1
ATOM 664 N N . GLN A 1 80 ? -14.660 0.275 9.131 1.00 84.38 80 GLN A N 1
ATOM 665 C CA . GLN A 1 80 ? -15.616 1.304 9.551 1.00 84.38 80 GLN A CA 1
ATOM 666 C C . GLN A 1 80 ? -15.002 2.341 10.499 1.00 84.38 80 GLN A C 1
ATOM 668 O O . GLN A 1 80 ? -15.301 3.532 10.377 1.00 84.38 80 GLN A O 1
ATOM 673 N N . ASP A 1 81 ? -14.087 1.926 11.375 1.00 85.12 81 ASP A N 1
ATOM 674 C CA . ASP A 1 81 ? -13.411 2.827 12.316 1.00 85.12 81 ASP A CA 1
ATOM 675 C C . ASP A 1 81 ? -12.474 3.806 11.588 1.00 85.12 81 ASP A C 1
ATOM 677 O O . ASP A 1 81 ? -12.181 4.903 12.070 1.00 85.12 81 ASP A O 1
ATOM 681 N N . HIS A 1 82 ? -12.048 3.440 10.377 1.00 86.75 82 HIS A N 1
ATOM 682 C CA . HIS A 1 82 ? -11.076 4.174 9.574 1.00 86.75 82 HIS A CA 1
ATOM 683 C C . HIS A 1 82 ? -11.674 4.827 8.323 1.00 86.75 82 HIS A C 1
ATOM 685 O O . HIS A 1 82 ? -10.920 5.265 7.450 1.00 86.75 82 HIS A O 1
ATOM 691 N N . ARG A 1 83 ? -13.009 4.967 8.228 1.00 89.00 83 ARG A N 1
ATOM 692 C CA . ARG A 1 83 ? -13.680 5.467 7.009 1.00 89.00 83 ARG A CA 1
ATOM 693 C C . ARG A 1 83 ? -13.096 6.751 6.437 1.00 89.00 83 ARG A C 1
ATOM 695 O O . ARG A 1 83 ? -12.836 6.815 5.243 1.00 89.00 83 ARG A O 1
ATOM 702 N N . LYS A 1 84 ? -12.801 7.736 7.288 1.00 89.75 84 LYS A N 1
ATOM 703 C CA . LYS A 1 84 ? -12.209 9.007 6.838 1.00 89.75 84 LYS A CA 1
ATOM 704 C C . LYS A 1 84 ? -10.859 8.816 6.149 1.00 89.75 84 LYS A C 1
ATOM 706 O O . LYS A 1 84 ? -10.582 9.491 5.169 1.00 89.75 84 LYS A O 1
ATOM 711 N N . LEU A 1 85 ? -10.014 7.928 6.673 1.00 90.31 85 LEU A N 1
ATOM 712 C CA . LEU A 1 85 ? -8.706 7.652 6.086 1.00 90.31 85 LEU A CA 1
ATOM 713 C C . LEU A 1 85 ? -8.853 6.861 4.781 1.00 90.31 85 LEU A C 1
ATOM 715 O O . LEU A 1 85 ? -8.166 7.160 3.810 1.00 90.31 85 LEU A O 1
ATOM 719 N N . ILE A 1 86 ? -9.775 5.899 4.745 1.00 91.88 86 ILE A N 1
ATOM 720 C CA . ILE A 1 86 ? -10.080 5.110 3.545 1.00 91.88 86 ILE A CA 1
ATOM 721 C C . ILE A 1 86 ? -10.559 6.008 2.403 1.00 91.88 86 ILE A C 1
ATOM 723 O O . ILE A 1 86 ? -10.076 5.867 1.281 1.00 91.88 86 ILE A O 1
ATOM 727 N N . ASP A 1 87 ? -11.458 6.951 2.679 1.00 92.56 87 ASP A N 1
ATOM 728 C CA . ASP A 1 87 ? -11.958 7.879 1.663 1.00 92.56 87 ASP A CA 1
ATOM 729 C C . ASP A 1 87 ? -10.829 8.780 1.132 1.00 92.56 87 ASP A C 1
ATOM 731 O O . ASP A 1 87 ? -10.667 8.903 -0.080 1.00 92.56 87 ASP A O 1
ATOM 735 N N . THR A 1 88 ? -9.951 9.287 2.007 1.00 91.88 88 THR A N 1
ATOM 736 C CA . THR A 1 88 ? -8.741 10.024 1.589 1.00 91.88 88 THR A CA 1
ATOM 737 C C . THR A 1 88 ? -7.807 9.181 0.718 1.00 91.88 88 THR A C 1
ATOM 739 O O . THR A 1 88 ? -7.184 9.703 -0.207 1.00 91.88 88 THR A O 1
ATOM 742 N N . ILE A 1 89 ? -7.666 7.883 1.008 1.00 92.56 89 ILE A N 1
ATOM 743 C CA . ILE A 1 89 ? -6.851 6.981 0.186 1.00 92.56 89 ILE A CA 1
ATOM 744 C C . ILE A 1 89 ? -7.482 6.826 -1.199 1.00 92.56 89 ILE A C 1
ATOM 746 O O . ILE A 1 89 ? -6.785 6.973 -2.199 1.00 92.56 89 ILE A O 1
ATOM 750 N N . ARG A 1 90 ? -8.794 6.583 -1.266 1.00 93.38 90 ARG A N 1
ATOM 751 C CA . ARG A 1 90 ? -9.532 6.403 -2.526 1.00 93.38 90 ARG A CA 1
ATOM 752 C C . ARG A 1 90 ? -9.420 7.590 -3.466 1.00 93.38 90 ARG A C 1
ATOM 754 O O . ARG A 1 90 ? -9.321 7.397 -4.666 1.00 93.38 90 ARG A O 1
ATOM 761 N N . GLU A 1 91 ? -9.400 8.805 -2.934 1.00 92.75 91 GLU A N 1
ATOM 762 C CA . GLU A 1 91 ? -9.252 10.017 -3.746 1.00 92.75 91 GLU A CA 1
ATOM 763 C C . GLU A 1 91 ? -7.900 10.108 -4.474 1.00 92.75 91 GLU A C 1
ATOM 765 O O . GLU A 1 91 ? -7.759 10.896 -5.408 1.00 92.75 91 GLU A O 1
ATOM 770 N N . LYS A 1 92 ? -6.898 9.319 -4.062 1.00 91.44 92 LYS A N 1
ATOM 771 C CA . LYS A 1 92 ? -5.544 9.348 -4.632 1.00 91.44 92 LYS A CA 1
ATOM 772 C C . LYS A 1 92 ? -5.230 8.183 -5.571 1.00 91.44 92 LYS A C 1
ATOM 774 O O . LYS A 1 92 ? -4.134 8.172 -6.134 1.00 91.44 92 LYS A O 1
ATOM 779 N N . PHE A 1 93 ? -6.140 7.220 -5.720 1.00 91.38 93 PHE A N 1
ATOM 780 C CA . PHE A 1 93 ? -5.948 6.061 -6.590 1.00 91.38 93 PHE A CA 1
ATOM 781 C C . PHE A 1 93 ? -7.101 5.893 -7.580 1.00 91.38 93 PHE A C 1
ATOM 783 O O . PHE A 1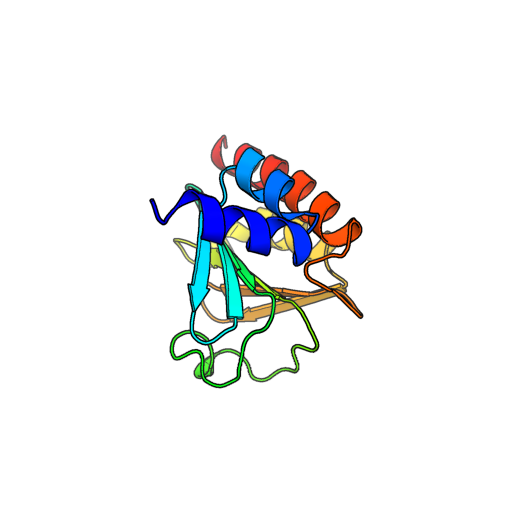 93 ? -8.252 6.158 -7.245 1.00 91.38 93 PHE A O 1
ATOM 790 N N . ASP A 1 94 ? -6.807 5.403 -8.786 1.00 90.00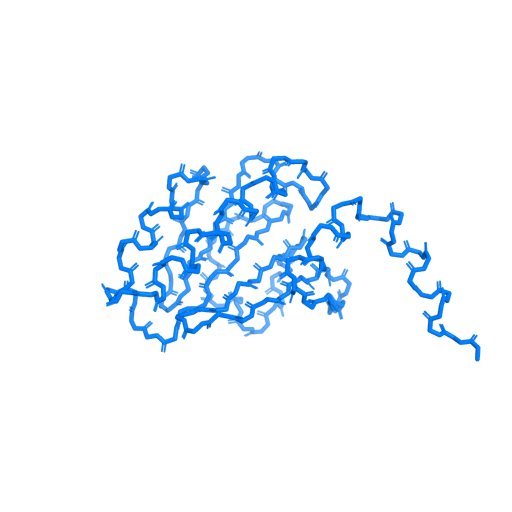 94 ASP A N 1
ATOM 791 C CA . ASP A 1 94 ? -7.836 5.151 -9.805 1.00 90.00 94 ASP A CA 1
ATOM 792 C C . ASP A 1 94 ? -8.802 4.040 -9.375 1.00 90.00 94 ASP A C 1
ATOM 794 O O . ASP A 1 94 ? -10.005 4.103 -9.644 1.00 90.00 94 ASP A O 1
ATOM 798 N N . PHE A 1 95 ? -8.271 3.011 -8.711 1.00 90.69 95 PHE A N 1
ATOM 799 C CA . PHE A 1 95 ? -9.036 1.861 -8.252 1.00 90.69 95 PHE A CA 1
ATOM 800 C C . PHE A 1 95 ? -8.705 1.539 -6.801 1.00 90.69 95 PHE A C 1
ATOM 802 O O . PHE A 1 95 ? -7.560 1.646 -6.353 1.00 90.69 95 PHE A O 1
ATOM 809 N N . SER A 1 96 ? -9.722 1.128 -6.046 1.00 92.62 96 SER A N 1
ATOM 810 C CA . SER A 1 96 ? -9.553 0.664 -4.673 1.00 92.62 96 SER A CA 1
ATOM 811 C C . SER A 1 96 ? -10.567 -0.422 -4.327 1.00 92.62 96 SER A C 1
ATOM 813 O O . SER A 1 96 ? -11.773 -0.223 -4.484 1.00 92.62 96 SER A O 1
ATOM 815 N N . TYR A 1 97 ? -10.085 -1.547 -3.807 1.00 91.38 97 TYR A N 1
ATOM 816 C CA . TYR A 1 97 ? -10.888 -2.707 -3.433 1.00 91.38 97 TYR A CA 1
ATOM 817 C C . TYR A 1 97 ? -10.777 -2.961 -1.928 1.00 91.38 97 TYR A C 1
ATOM 819 O O . TYR A 1 97 ? -9.689 -3.191 -1.406 1.00 91.38 97 TYR A O 1
ATOM 827 N N . GLU A 1 98 ? -11.911 -2.922 -1.228 1.00 91.81 98 GLU A N 1
ATOM 828 C CA . GLU A 1 98 ? -12.002 -3.279 0.194 1.00 91.81 98 GLU A CA 1
ATOM 829 C C . GLU A 1 98 ? -12.251 -4.781 0.349 1.00 91.81 98 GLU A C 1
ATOM 831 O O . GLU A 1 98 ? -13.152 -5.331 -0.296 1.00 91.81 98 GLU A O 1
ATOM 836 N N . ARG A 1 99 ? -11.468 -5.445 1.203 1.00 89.12 99 ARG A N 1
ATOM 837 C CA . ARG A 1 99 ? -11.606 -6.868 1.541 1.00 89.12 99 ARG A CA 1
ATOM 838 C C . ARG A 1 99 ? -11.217 -7.076 2.997 1.00 89.12 99 ARG A C 1
ATOM 840 O O . ARG A 1 99 ? -10.063 -6.855 3.345 1.00 89.12 99 ARG A O 1
ATOM 847 N N . ASP A 1 100 ? -12.148 -7.524 3.830 1.00 88.75 100 ASP A N 1
ATOM 848 C CA . ASP A 1 100 ? -11.940 -7.661 5.277 1.00 88.75 100 ASP A CA 1
ATOM 849 C C . ASP A 1 100 ? -11.329 -6.378 5.875 1.00 88.75 100 ASP A C 1
ATOM 851 O O . ASP A 1 100 ? -11.915 -5.312 5.725 1.00 88.75 100 ASP A O 1
ATOM 855 N N . ASN A 1 101 ? -10.137 -6.454 6.477 1.00 91.06 101 ASN A N 1
ATOM 856 C CA . ASN A 1 101 ? -9.400 -5.305 7.021 1.00 91.06 101 ASN A CA 1
ATOM 857 C C . ASN A 1 101 ? -8.352 -4.745 6.044 1.00 91.06 101 ASN A C 1
ATOM 859 O O . ASN A 1 101 ? -7.410 -4.070 6.457 1.00 91.06 101 ASN A O 1
ATOM 863 N N . PHE A 1 102 ? -8.471 -5.051 4.753 1.00 91.94 102 PHE A N 1
ATOM 864 C CA . PHE A 1 102 ? -7.527 -4.645 3.721 1.00 91.94 102 PHE A CA 1
ATOM 865 C C . PHE A 1 102 ? -8.168 -3.689 2.717 1.00 91.94 102 PHE A C 1
ATOM 867 O O . PHE A 1 102 ? -9.315 -3.857 2.299 1.00 91.94 102 PHE A O 1
ATOM 874 N N . LEU A 1 103 ? -7.381 -2.713 2.276 1.00 93.69 103 LEU A N 1
ATOM 875 C CA . LEU A 1 103 ? -7.678 -1.871 1.126 1.00 93.69 103 LEU A CA 1
ATOM 876 C C . LEU A 1 103 ? -6.557 -2.039 0.103 1.00 93.69 103 LEU A C 1
ATOM 878 O O . LEU A 1 103 ? -5.404 -1.717 0.384 1.00 93.69 103 LEU A O 1
ATOM 882 N N . PHE A 1 104 ? -6.901 -2.554 -1.070 1.00 92.38 104 PHE A N 1
ATOM 883 C CA . PHE A 1 104 ? -5.993 -2.707 -2.201 1.00 92.38 104 PHE A CA 1
ATOM 884 C C . PHE A 1 104 ? -6.195 -1.533 -3.148 1.00 92.38 104 PHE A C 1
ATOM 886 O O . PHE A 1 104 ? -7.282 -1.392 -3.700 1.00 92.38 104 PHE A O 1
ATOM 893 N N . SER A 1 105 ? -5.169 -0.715 -3.351 1.00 92.62 105 SER A N 1
ATOM 894 C CA . SER A 1 105 ? -5.235 0.507 -4.151 1.00 92.62 105 SER A CA 1
ATOM 895 C C . SER A 1 105 ? -4.206 0.493 -5.280 1.00 92.62 105 SER A C 1
ATOM 897 O O . SER A 1 105 ? -3.059 0.081 -5.085 1.00 92.62 105 SER A O 1
ATOM 899 N N . MET A 1 106 ? -4.620 0.927 -6.470 1.00 90.38 106 MET A N 1
ATOM 900 C CA . MET A 1 106 ? -3.813 0.859 -7.694 1.00 90.38 106 MET A CA 1
ATOM 901 C C . MET A 1 106 ? -4.197 1.964 -8.690 1.00 90.38 106 MET A C 1
ATOM 903 O O . MET A 1 106 ? -5.345 2.413 -8.708 1.00 90.38 106 MET A O 1
ATOM 907 N N . ASN A 1 107 ? -3.242 2.369 -9.530 1.00 86.62 107 ASN A N 1
ATOM 908 C CA . ASN A 1 107 ? -3.453 3.271 -10.669 1.00 86.62 107 ASN A CA 1
ATOM 909 C C . ASN A 1 107 ? -3.305 2.520 -11.993 1.00 86.62 107 ASN A C 1
ATOM 911 O O . ASN A 1 107 ? -2.659 1.473 -12.052 1.00 86.62 107 ASN A O 1
ATOM 915 N N . LYS A 1 108 ? -3.854 3.077 -13.076 1.00 81.31 108 LYS A N 1
ATOM 916 C CA . LYS A 1 108 ? -3.599 2.557 -14.426 1.00 81.31 108 LYS A CA 1
ATOM 917 C C . LYS A 1 108 ? -2.109 2.668 -14.756 1.00 81.31 108 LYS A C 1
ATOM 919 O O . LYS A 1 108 ? -1.568 3.771 -14.739 1.00 81.31 108 LYS A O 1
ATOM 924 N N . ASN A 1 109 ? -1.478 1.553 -15.132 1.00 75.88 109 ASN A N 1
ATOM 925 C CA . ASN A 1 109 ? -0.042 1.466 -15.443 1.00 75.88 109 ASN A CA 1
ATOM 926 C C . ASN A 1 109 ? 0.875 1.854 -14.263 1.00 75.88 109 ASN A C 1
ATOM 928 O O . ASN A 1 109 ? 1.938 2.442 -14.467 1.00 75.88 109 ASN A O 1
ATOM 932 N N . MET A 1 110 ? 0.442 1.597 -13.025 1.00 79.81 110 MET A N 1
ATOM 933 C CA . MET A 1 110 ? 1.242 1.893 -11.838 1.00 79.81 110 MET A CA 1
ATOM 934 C C . MET A 1 110 ? 2.477 0.988 -11.780 1.00 79.81 110 MET A C 1
ATOM 936 O O . MET A 1 110 ? 2.351 -0.191 -11.466 1.00 79.81 110 MET A O 1
ATOM 940 N N . ASP A 1 111 ? 3.666 1.550 -11.992 1.00 76.88 111 ASP A N 1
ATOM 941 C CA . ASP A 1 111 ? 4.939 0.858 -11.754 1.00 76.88 111 ASP A CA 1
ATOM 942 C C . ASP A 1 111 ? 5.594 1.350 -10.456 1.00 76.88 111 ASP A C 1
ATOM 944 O O . ASP A 1 111 ? 5.414 2.479 -9.997 1.00 76.88 111 ASP A O 1
ATOM 948 N N . PHE A 1 112 ? 6.426 0.494 -9.876 1.00 69.50 112 PHE A N 1
ATOM 949 C CA . PHE A 1 112 ? 7.251 0.773 -8.714 1.00 69.50 112 PHE A CA 1
ATOM 950 C C . PHE A 1 112 ? 8.206 1.967 -8.912 1.00 69.50 112 PHE A C 1
ATOM 952 O O . PHE A 1 112 ? 8.622 2.613 -7.945 1.00 69.50 112 PHE A O 1
ATOM 959 N N . ASN A 1 113 ? 8.546 2.269 -10.165 1.00 72.12 113 ASN A N 1
ATOM 960 C CA . ASN A 1 113 ? 9.419 3.378 -10.545 1.00 72.12 113 ASN A CA 1
ATOM 961 C C . ASN A 1 113 ? 8.663 4.655 -10.915 1.00 72.12 113 ASN A C 1
ATOM 963 O O . ASN A 1 113 ? 9.302 5.634 -11.306 1.00 72.12 113 ASN A O 1
ATOM 967 N N . ASP A 1 114 ? 7.332 4.649 -10.827 1.00 73.62 114 ASP A N 1
ATOM 968 C CA . ASP A 1 114 ? 6.505 5.793 -11.183 1.00 73.62 114 ASP A CA 1
ATOM 969 C C . ASP A 1 114 ? 6.691 6.939 -10.165 1.00 73.62 114 ASP A C 1
ATOM 971 O O . ASP A 1 114 ? 6.364 6.784 -8.980 1.00 73.62 114 ASP A O 1
ATOM 975 N N . PRO A 1 115 ? 7.171 8.124 -10.593 1.00 76.44 115 PRO A N 1
ATOM 976 C CA . PRO A 1 115 ? 7.262 9.294 -9.723 1.00 76.44 115 PRO A CA 1
ATOM 977 C C . PRO A 1 115 ? 5.910 9.711 -9.128 1.00 76.44 115 PRO A C 1
ATOM 979 O O . PRO A 1 115 ? 5.867 10.291 -8.039 1.00 76.44 115 PRO A O 1
ATOM 982 N N . LEU A 1 116 ? 4.799 9.425 -9.819 1.00 81.19 116 LEU A N 1
ATOM 983 C CA . LEU A 1 116 ? 3.461 9.714 -9.309 1.00 81.19 116 LEU A CA 1
ATOM 984 C C . LEU A 1 116 ? 3.151 8.853 -8.086 1.00 81.19 116 LEU A C 1
ATOM 986 O O . LEU A 1 116 ? 2.672 9.392 -7.088 1.00 81.19 116 LEU A O 1
ATOM 990 N N . LEU A 1 117 ? 3.504 7.565 -8.106 1.00 84.12 117 LEU A N 1
ATOM 991 C CA . LEU A 1 117 ? 3.351 6.679 -6.953 1.00 84.12 117 LEU A CA 1
ATOM 992 C C . LEU A 1 117 ? 4.153 7.192 -5.752 1.00 84.12 117 LEU A C 1
ATOM 994 O O . LEU A 1 117 ? 3.611 7.291 -4.651 1.00 84.12 117 LEU A O 1
ATOM 998 N N . GLU A 1 118 ? 5.410 7.591 -5.961 1.00 84.12 118 GLU A N 1
ATOM 999 C CA . GLU A 1 118 ? 6.237 8.174 -4.898 1.00 84.12 118 GLU A CA 1
ATOM 1000 C C . GLU A 1 118 ? 5.562 9.406 -4.280 1.00 84.12 118 GLU A C 1
ATOM 1002 O O . GLU A 1 118 ? 5.459 9.514 -3.053 1.00 84.12 118 GLU A O 1
ATOM 1007 N N . SER A 1 119 ? 5.054 10.315 -5.118 1.00 85.81 119 SER A N 1
ATOM 1008 C CA . SER A 1 119 ? 4.383 11.536 -4.665 1.00 85.81 119 SER A CA 1
ATOM 1009 C C . SER A 1 119 ? 3.096 11.241 -3.884 1.00 85.81 119 SER A C 1
ATOM 1011 O O . SER A 1 119 ? 2.862 11.828 -2.823 1.00 85.81 119 SER A O 1
ATOM 1013 N N . THR A 1 120 ? 2.310 10.264 -4.345 1.00 88.62 120 THR A N 1
ATOM 1014 C CA . THR A 1 120 ? 1.082 9.805 -3.694 1.00 88.62 120 THR A CA 1
ATOM 1015 C C . THR A 1 120 ? 1.380 9.193 -2.331 1.00 88.62 120 THR A C 1
ATOM 1017 O O . THR A 1 120 ? 0.738 9.557 -1.345 1.00 88.62 120 THR A O 1
ATOM 1020 N N . ILE A 1 121 ? 2.395 8.330 -2.231 1.00 89.25 121 ILE A N 1
ATOM 1021 C CA . ILE A 1 121 ? 2.815 7.728 -0.959 1.00 89.25 121 ILE A CA 1
ATOM 1022 C C . ILE A 1 121 ? 3.360 8.786 0.005 1.00 89.25 121 ILE A C 1
ATOM 1024 O O . ILE A 1 121 ? 3.071 8.726 1.202 1.00 89.25 121 ILE A O 1
ATOM 1028 N N . CYS A 1 122 ? 4.107 9.780 -0.485 1.00 88.19 122 CYS A N 1
ATOM 1029 C CA . CYS A 1 122 ? 4.561 10.901 0.340 1.00 88.19 122 CYS A CA 1
ATOM 1030 C C . CYS A 1 122 ? 3.384 11.700 0.916 1.00 88.19 122 CYS A C 1
ATOM 1032 O O . CYS A 1 122 ? 3.384 12.014 2.107 1.00 88.19 122 CYS A O 1
ATOM 1034 N N . ALA A 1 123 ? 2.370 12.002 0.101 1.00 88.38 123 ALA A N 1
ATOM 1035 C CA . ALA A 1 123 ? 1.175 12.704 0.561 1.00 88.38 123 ALA A CA 1
ATOM 1036 C C . ALA A 1 123 ? 0.384 11.861 1.576 1.00 88.38 123 ALA A C 1
ATOM 1038 O O . ALA A 1 123 ? 0.054 12.339 2.659 1.00 88.38 123 ALA A O 1
ATOM 1039 N N . LEU A 1 124 ? 0.167 10.578 1.270 1.00 90.50 124 LEU A N 1
ATOM 1040 C CA . LEU A 1 124 ? -0.509 9.635 2.163 1.00 90.50 124 LEU A CA 1
ATOM 1041 C C . LEU A 1 124 ? 0.205 9.473 3.492 1.00 90.50 124 LEU A C 1
ATOM 1043 O O . LEU A 1 124 ? -0.443 9.357 4.524 1.00 90.50 124 LEU A O 1
ATOM 1047 N N . HIS A 1 125 ? 1.534 9.490 3.490 1.00 90.38 125 HIS A N 1
ATOM 1048 C CA . HIS A 1 125 ? 2.291 9.415 4.723 1.00 90.38 125 HIS A CA 1
ATOM 1049 C C . HIS A 1 125 ? 1.897 10.529 5.703 1.00 90.38 125 HIS A C 1
ATOM 1051 O O . HIS A 1 125 ? 1.736 10.253 6.892 1.00 90.38 125 HIS A O 1
ATOM 1057 N N . ILE A 1 126 ? 1.730 11.757 5.207 1.00 88.31 126 ILE A N 1
ATOM 1058 C CA . ILE A 1 126 ? 1.318 12.913 6.010 1.00 88.31 126 ILE A CA 1
ATOM 1059 C C . ILE A 1 126 ? -0.130 12.738 6.480 1.00 88.31 126 ILE A C 1
ATOM 1061 O O . ILE A 1 126 ? -0.420 12.944 7.658 1.00 88.31 126 ILE A O 1
ATOM 1065 N N . ASP A 1 127 ? -1.023 12.309 5.587 1.00 88.12 127 ASP A N 1
ATOM 1066 C CA . ASP A 1 127 ? -2.444 12.115 5.896 1.00 88.12 127 ASP A CA 1
ATOM 1067 C C . ASP A 1 127 ? -2.655 11.037 6.975 1.00 88.12 127 ASP A C 1
ATOM 1069 O O . ASP A 1 127 ? -3.398 11.249 7.936 1.00 88.12 127 ASP A O 1
ATOM 1073 N N . 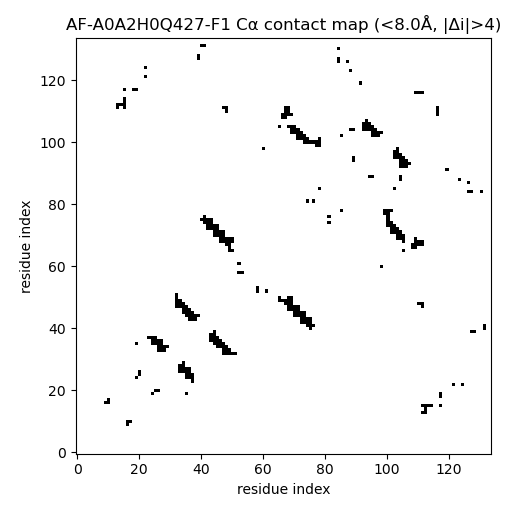ILE A 1 128 ? -1.931 9.917 6.872 1.00 87.94 128 ILE A N 1
ATOM 1074 C CA . ILE A 1 128 ? -1.932 8.830 7.856 1.00 87.94 128 ILE A CA 1
ATOM 1075 C C . ILE A 1 128 ? -1.426 9.355 9.206 1.00 87.94 128 ILE A C 1
ATOM 1077 O O . ILE A 1 128 ? -2.124 9.208 10.206 1.00 87.94 128 ILE A O 1
ATOM 1081 N N . LEU A 1 129 ? -0.281 10.045 9.259 1.00 87.25 129 LEU A N 1
ATOM 1082 C CA . LEU A 1 129 ? 0.226 10.604 10.521 1.00 87.25 129 LEU A CA 1
ATOM 1083 C C . LEU A 1 129 ? -0.756 11.587 11.178 1.00 87.25 129 LEU A C 1
ATOM 1085 O O . LEU A 1 129 ? -0.939 11.563 12.393 1.00 87.25 129 LEU A O 1
ATOM 1089 N N . ASN A 1 130 ? -1.419 12.431 10.387 1.00 85.56 130 ASN A N 1
ATOM 1090 C CA . ASN A 1 130 ? -2.399 13.388 10.902 1.00 85.56 130 ASN A CA 1
ATOM 1091 C C . ASN A 1 130 ? -3.681 12.716 11.405 1.00 85.56 130 ASN A C 1
ATOM 1093 O O . ASN A 1 130 ? -4.358 13.263 12.276 1.00 85.56 130 ASN A O 1
ATOM 1097 N N . SER A 1 131 ? -4.030 11.548 10.860 1.00 79.44 131 SER A N 1
ATOM 1098 C CA . SER A 1 131 ? -5.179 10.770 11.327 1.00 79.44 131 SER A CA 1
ATOM 1099 C C . SER A 1 131 ? -4.937 10.079 12.674 1.00 79.44 131 SER A C 1
ATOM 1101 O O . SER A 1 131 ? -5.903 9.864 13.393 1.00 79.44 131 SER A O 1
ATOM 1103 N N . SER A 1 132 ? -3.677 9.816 13.049 1.00 68.31 132 SER A N 1
ATOM 1104 C CA . SER A 1 132 ? -3.302 9.242 14.356 1.00 68.31 132 SER A CA 1
ATOM 1105 C C . SER A 1 132 ? -3.375 10.252 15.511 1.00 68.31 132 SER A C 1
ATOM 1107 O O . SER A 1 132 ? -3.425 9.872 16.672 1.00 68.31 132 SER A O 1
ATOM 1109 N N . LEU A 1 133 ? -3.346 11.557 15.212 1.00 59.41 133 LEU A N 1
ATOM 1110 C CA . LEU A 1 133 ? -3.301 12.636 16.212 1.00 59.41 133 LEU A CA 1
ATOM 1111 C C . LEU A 1 133 ? -4.690 13.12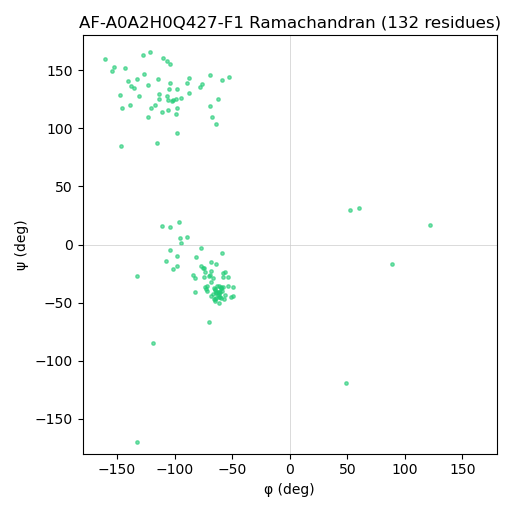1 16.676 1.00 59.41 133 LEU A C 1
ATOM 1113 O O . LEU A 1 133 ? -4.773 14.132 17.377 1.00 59.41 133 LEU A O 1
ATOM 1117 N N . LYS A 1 134 ? -5.773 12.459 16.253 1.00 48.78 134 LYS A N 1
ATOM 1118 C CA . LYS A 1 134 ? -7.164 12.813 16.576 1.00 48.78 134 LYS A CA 1
ATOM 1119 C C . LYS A 1 134 ? -7.833 11.725 17.393 1.00 48.78 134 LYS A C 1
ATOM 1121 O O . LYS A 1 134 ? -8.592 12.112 18.308 1.00 48.78 134 LYS A O 1
#